Protein AF-A0AAD6F5V2-F1 (afdb_monomer_lite)

Radius of gyration: 16.8 Å; chains: 1; bounding box: 37×38×42 Å

Structure (mmCIF, N/CA/C/O backbone):
data_AF-A0AAD6F5V2-F1
#
_entry.id   AF-A0AAD6F5V2-F1
#
loop_
_atom_site.group_PDB
_atom_site.id
_atom_site.type_symbol
_atom_site.label_atom_id
_atom_site.label_alt_id
_atom_site.label_comp_id
_atom_site.label_asym_id
_atom_site.label_entity_id
_atom_site.label_seq_id
_atom_site.pdbx_PDB_ins_code
_atom_site.Cartn_x
_atom_site.Cartn_y
_atom_site.Cartn_z
_atom_site.occupancy
_atom_site.B_iso_or_equiv
_atom_site.auth_seq_id
_atom_site.auth_comp_id
_atom_site.auth_asym_id
_atom_site.auth_atom_id
_atom_site.pdbx_PDB_model_num
ATOM 1 N N . MET A 1 1 ? 2.460 -2.812 2.553 1.00 80.00 1 MET A N 1
ATOM 2 C CA . MET A 1 1 ? 2.176 -3.896 1.589 1.00 80.00 1 MET A CA 1
ATOM 3 C C . MET A 1 1 ? 2.894 -3.685 0.259 1.00 80.00 1 MET A C 1
ATOM 5 O O . MET A 1 1 ? 3.838 -4.428 0.012 1.00 80.00 1 MET A O 1
ATOM 9 N N . TRP A 1 2 ? 2.577 -2.639 -0.516 1.00 86.94 2 TRP A N 1
ATOM 10 C CA . TRP A 1 2 ? 3.184 -2.403 -1.841 1.00 86.94 2 TRP A CA 1
ATOM 11 C C . TRP A 1 2 ? 4.715 -2.400 -1.862 1.00 86.94 2 TRP A C 1
ATOM 13 O O . TRP A 1 2 ? 5.304 -3.048 -2.714 1.00 86.94 2 TRP A O 1
ATOM 23 N N . GLY A 1 3 ? 5.377 -1.760 -0.889 1.00 86.56 3 GLY A N 1
ATOM 24 C CA . GLY A 1 3 ? 6.846 -1.776 -0.816 1.00 86.56 3 GLY A CA 1
ATOM 25 C C . GLY A 1 3 ? 7.436 -3.191 -0.708 1.00 86.56 3 GLY A C 1
ATOM 26 O O . GLY A 1 3 ? 8.355 -3.531 -1.442 1.00 86.56 3 GLY A O 1
ATOM 27 N N . ARG A 1 4 ? 6.844 -4.048 0.136 1.00 87.00 4 ARG A N 1
ATOM 28 C CA . ARG A 1 4 ? 7.262 -5.450 0.327 1.00 87.00 4 ARG A CA 1
ATOM 29 C C . ARG A 1 4 ? 7.005 -6.309 -0.915 1.00 87.00 4 ARG A C 1
ATOM 31 O O . ARG A 1 4 ? 7.786 -7.207 -1.205 1.00 87.00 4 ARG A O 1
ATOM 38 N N . ARG A 1 5 ? 5.897 -6.077 -1.626 1.00 86.06 5 ARG A N 1
ATOM 39 C CA . ARG A 1 5 ? 5.592 -6.793 -2.879 1.00 86.06 5 ARG A CA 1
ATOM 40 C C . ARG A 1 5 ? 6.538 -6.374 -3.997 1.00 86.06 5 ARG A C 1
ATOM 42 O O . ARG A 1 5 ? 7.142 -7.230 -4.636 1.00 86.06 5 ARG A O 1
ATOM 49 N N . LEU A 1 6 ? 6.800 -5.074 -4.107 1.00 89.69 6 LEU A N 1
ATOM 50 C CA . LEU A 1 6 ? 7.753 -4.523 -5.063 1.00 89.69 6 LEU A CA 1
ATOM 51 C C . LEU A 1 6 ? 9.178 -5.070 -4.862 1.00 89.69 6 LEU A C 1
ATOM 53 O O . LEU A 1 6 ? 9.890 -5.294 -5.836 1.00 89.69 6 LEU A O 1
ATOM 57 N N . GLU A 1 7 ? 9.602 -5.337 -3.622 1.00 86.88 7 GLU A N 1
ATOM 58 C CA . GLU A 1 7 ? 10.879 -6.018 -3.332 1.00 86.88 7 GLU A CA 1
ATOM 59 C C . GLU A 1 7 ? 10.962 -7.434 -3.921 1.00 86.88 7 GLU A C 1
ATOM 61 O O . GLU A 1 7 ? 12.053 -7.902 -4.238 1.00 86.88 7 GLU A O 1
ATOM 66 N N . ARG A 1 8 ? 9.820 -8.104 -4.105 1.00 87.56 8 ARG A N 1
ATOM 67 C CA . ARG A 1 8 ? 9.708 -9.424 -4.746 1.00 87.56 8 ARG A CA 1
ATOM 68 C C . ARG A 1 8 ? 9.462 -9.332 -6.256 1.00 87.56 8 ARG A C 1
ATOM 70 O O . ARG A 1 8 ? 9.302 -10.364 -6.897 1.00 87.56 8 ARG A O 1
ATOM 77 N N . GLY A 1 9 ? 9.422 -8.120 -6.814 1.00 86.19 9 GLY A N 1
ATOM 78 C CA . GLY A 1 9 ? 9.060 -7.872 -8.211 1.00 86.19 9 GLY A CA 1
ATOM 79 C C . GLY A 1 9 ? 7.564 -8.010 -8.503 1.00 86.19 9 GLY A C 1
ATOM 80 O O . GLY A 1 9 ? 7.178 -8.036 -9.667 1.00 86.19 9 GLY A O 1
ATOM 81 N N . ASP A 1 10 ? 6.731 -8.093 -7.466 1.00 88.50 10 ASP A N 1
ATOM 82 C CA . ASP A 1 10 ? 5.280 -8.178 -7.582 1.00 88.50 10 ASP A CA 1
ATOM 83 C C . ASP A 1 10 ? 4.668 -6.770 -7.543 1.00 88.50 10 ASP A C 1
ATOM 85 O O . ASP A 1 10 ? 4.848 -6.012 -6.583 1.00 88.50 10 ASP A O 1
ATOM 89 N N . ILE A 1 11 ? 3.955 -6.431 -8.615 1.00 90.75 11 ILE A N 1
ATOM 90 C CA . ILE A 1 11 ? 3.243 -5.163 -8.796 1.00 90.75 11 ILE A CA 1
ATOM 91 C C . ILE A 1 11 ? 1.786 -5.389 -9.212 1.00 90.75 11 ILE A C 1
ATOM 93 O O . ILE A 1 11 ? 1.189 -4.527 -9.857 1.00 90.75 11 ILE A O 1
ATOM 97 N N . ASP A 1 12 ? 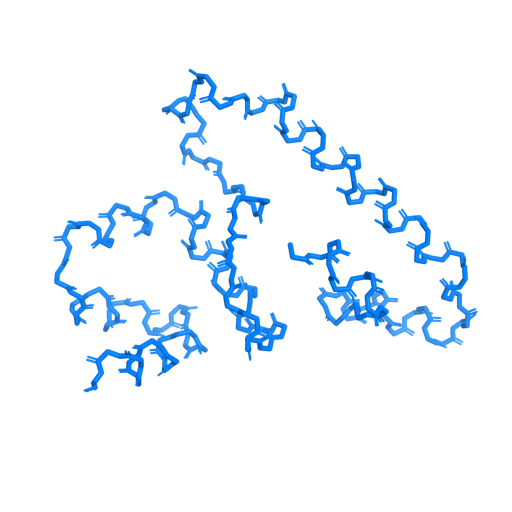1.207 -6.531 -8.839 1.00 90.00 12 ASP A N 1
ATOM 98 C CA . ASP A 1 12 ? -0.156 -6.922 -9.220 1.00 90.00 12 ASP A CA 1
ATOM 99 C C . ASP A 1 12 ? -1.218 -5.918 -8.750 1.00 90.00 12 ASP A C 1
ATOM 101 O O . ASP A 1 12 ? -2.216 -5.723 -9.433 1.00 90.00 12 ASP A O 1
ATOM 105 N N . SER A 1 13 ? -0.953 -5.184 -7.663 1.00 87.12 13 SER A N 1
ATOM 106 C CA . SER A 1 13 ? -1.788 -4.067 -7.190 1.00 87.12 13 SER A CA 1
ATOM 107 C C . SER A 1 13 ? -1.933 -2.908 -8.187 1.00 87.12 13 SER A C 1
ATOM 109 O O . SER A 1 13 ? -2.751 -2.013 -7.988 1.00 87.12 13 SER A O 1
ATOM 111 N N . PHE A 1 14 ? -1.109 -2.863 -9.235 1.00 90.62 14 PHE A N 1
ATOM 112 C CA . PHE A 1 14 ? -1.096 -1.794 -10.228 1.00 90.62 14 PHE A CA 1
ATOM 113 C C . PHE A 1 14 ? -1.289 -2.361 -11.637 1.00 90.62 14 PHE A C 1
ATOM 115 O O . PHE A 1 14 ? -0.446 -2.143 -12.501 1.00 90.62 14 PHE A O 1
ATOM 122 N N . GLU A 1 15 ? -2.392 -3.069 -11.888 1.00 90.38 15 GLU A N 1
ATOM 123 C CA . GLU A 1 15 ? -2.660 -3.811 -13.137 1.00 90.38 15 GLU A CA 1
ATOM 124 C C . GLU A 1 15 ? -2.312 -3.037 -14.422 1.00 90.38 15 GLU A C 1
ATOM 126 O O . GLU A 1 15 ? -1.557 -3.520 -15.266 1.00 90.38 15 GLU A O 1
ATOM 131 N N . ASN A 1 16 ? -2.793 -1.794 -14.547 1.00 93.81 16 ASN A N 1
ATOM 132 C CA . ASN A 1 16 ? -2.524 -0.949 -15.716 1.00 93.81 16 ASN A CA 1
ATOM 133 C C . ASN A 1 16 ? -1.033 -0.605 -15.862 1.00 93.81 16 ASN A C 1
ATOM 135 O O . ASN A 1 16 ? -0.487 -0.610 -16.965 1.00 93.81 16 ASN A O 1
ATOM 139 N N . LEU A 1 17 ? -0.370 -0.296 -14.745 1.00 92.81 17 LEU A N 1
ATOM 140 C CA . LEU A 1 17 ? 1.054 0.030 -14.730 1.00 92.81 17 LEU A CA 1
ATOM 141 C C . LEU A 1 17 ? 1.899 -1.216 -15.002 1.00 92.81 17 LEU A C 1
ATOM 143 O O . LEU A 1 17 ? 2.876 -1.130 -15.738 1.00 92.81 17 LEU A O 1
ATOM 147 N N . LYS A 1 18 ? 1.506 -2.370 -14.457 1.00 94.12 18 LYS A N 1
ATOM 148 C CA . LYS A 1 18 ? 2.132 -3.665 -14.712 1.00 94.12 18 LYS A CA 1
ATOM 149 C C . LYS A 1 18 ? 2.094 -3.998 -16.195 1.00 94.12 18 LYS A C 1
ATOM 151 O O . LYS A 1 18 ? 3.155 -4.181 -16.785 1.00 94.12 18 LYS A O 1
ATOM 156 N N . ALA A 1 19 ? 0.909 -3.967 -16.804 1.00 95.62 19 ALA A N 1
ATOM 157 C CA . ALA A 1 19 ? 0.752 -4.212 -18.234 1.00 95.62 19 ALA A CA 1
ATOM 158 C C . ALA A 1 19 ? 1.627 -3.260 -19.066 1.00 95.62 19 ALA A C 1
ATOM 160 O O . ALA A 1 19 ? 2.325 -3.688 -19.983 1.00 95.62 19 ALA A O 1
ATOM 161 N N . PHE A 1 20 ? 1.657 -1.972 -18.712 1.00 95.81 20 PHE A N 1
ATOM 162 C CA . PHE A 1 20 ? 2.510 -0.993 -19.382 1.00 95.81 20 PHE A CA 1
ATOM 163 C C . PHE A 1 20 ? 4.010 -1.302 -19.237 1.00 95.81 20 PHE A C 1
ATOM 165 O O . PHE A 1 20 ? 4.741 -1.248 -20.226 1.00 95.81 20 PHE A O 1
ATOM 172 N N . ILE A 1 21 ? 4.482 -1.627 -18.032 1.00 95.31 21 ILE A N 1
ATOM 173 C CA . ILE A 1 21 ? 5.892 -1.948 -17.768 1.00 95.31 21 ILE A CA 1
ATOM 174 C C . ILE A 1 21 ? 6.316 -3.209 -18.521 1.00 95.31 21 ILE A C 1
ATOM 176 O O . ILE A 1 21 ? 7.413 -3.231 -19.074 1.00 95.31 21 ILE A O 1
ATOM 180 N N . GLU A 1 22 ? 5.466 -4.236 -18.546 1.00 94.50 22 GLU A N 1
ATOM 181 C CA . GLU A 1 22 ? 5.736 -5.507 -19.223 1.00 94.50 22 GLU A CA 1
ATOM 182 C C . GLU A 1 22 ? 5.808 -5.334 -20.741 1.00 94.50 22 GLU A C 1
ATOM 184 O O . GLU A 1 22 ? 6.769 -5.792 -21.351 1.00 94.50 22 GLU A O 1
ATOM 189 N N . ILE A 1 23 ? 4.854 -4.611 -21.342 1.00 97.06 23 ILE A N 1
ATOM 190 C CA . ILE A 1 23 ? 4.829 -4.339 -22.791 1.00 97.06 23 ILE A CA 1
ATOM 191 C C . ILE A 1 23 ? 6.076 -3.572 -23.248 1.00 97.06 23 ILE A C 1
ATOM 193 O O . ILE A 1 23 ? 6.560 -3.788 -24.356 1.00 97.06 23 ILE A O 1
ATOM 197 N N . ASN A 1 24 ? 6.575 -2.655 -22.417 1.00 96.62 24 ASN A N 1
ATOM 198 C CA . ASN A 1 24 ? 7.678 -1.763 -22.775 1.00 96.62 24 ASN A CA 1
ATOM 199 C C . ASN A 1 24 ? 9.034 -2.192 -22.180 1.00 96.62 24 ASN A C 1
ATOM 201 O O . ASN A 1 24 ? 10.009 -1.460 -22.335 1.00 96.62 24 ASN A O 1
ATOM 205 N N . GLU A 1 25 ? 9.098 -3.330 -21.481 1.00 95.62 25 GLU A N 1
ATOM 206 C CA . GLU A 1 25 ? 10.312 -3.851 -20.827 1.00 95.62 25 GLU A CA 1
ATOM 207 C C . GLU A 1 25 ? 11.009 -2.823 -19.901 1.00 95.62 25 GLU A C 1
ATOM 209 O O . GLU A 1 25 ? 12.230 -2.658 -19.888 1.00 95.62 25 GLU A O 1
ATOM 214 N N . LEU A 1 26 ? 10.219 -2.090 -19.105 1.00 95.62 26 LEU A N 1
ATOM 215 C CA . LEU A 1 26 ? 10.694 -0.954 -18.296 1.00 95.62 26 LEU A CA 1
ATOM 216 C C . LEU A 1 26 ? 10.994 -1.291 -16.829 1.00 95.62 26 LEU A C 1
ATOM 218 O O . LEU A 1 26 ? 11.143 -0.378 -16.015 1.00 95.62 26 LEU A O 1
ATOM 222 N N . GLN A 1 27 ? 11.089 -2.569 -16.454 1.00 93.75 27 GLN A N 1
ATOM 223 C CA . GLN A 1 27 ? 11.196 -3.004 -15.052 1.00 93.75 27 GLN A CA 1
ATOM 224 C C . GLN A 1 27 ? 12.383 -2.337 -14.335 1.00 93.75 27 GLN A C 1
ATOM 226 O O . GLN A 1 27 ? 12.244 -1.845 -13.214 1.00 93.75 27 GLN A O 1
ATOM 231 N N . ASN A 1 28 ? 13.530 -2.245 -15.019 1.00 93.19 28 ASN A N 1
ATOM 232 C CA . ASN A 1 28 ? 14.767 -1.673 -14.475 1.00 93.19 28 ASN A CA 1
ATOM 233 C C . ASN A 1 28 ? 14.663 -0.174 -14.159 1.00 93.19 28 ASN A C 1
ATOM 235 O O . ASN A 1 28 ? 15.365 0.309 -13.274 1.00 93.19 28 ASN A O 1
ATOM 239 N N . THR A 1 29 ? 13.787 0.554 -14.854 1.00 94.19 29 THR A N 1
ATOM 240 C CA . THR A 1 29 ? 13.559 1.989 -14.627 1.00 94.19 29 THR A CA 1
ATOM 241 C C . THR A 1 29 ? 12.388 2.214 -13.678 1.00 94.19 29 THR A C 1
ATOM 243 O O . THR A 1 29 ? 12.476 3.017 -12.752 1.00 94.19 29 THR A O 1
ATOM 246 N N . ALA A 1 30 ? 11.287 1.489 -13.876 1.00 93.56 30 ALA A N 1
ATOM 247 C CA . ALA A 1 30 ? 10.051 1.703 -13.142 1.00 93.56 30 ALA A CA 1
ATOM 248 C C . ALA A 1 30 ? 10.148 1.249 -11.680 1.00 93.56 30 ALA A C 1
ATOM 250 O O . ALA A 1 30 ? 9.698 1.971 -10.792 1.00 93.56 30 ALA A O 1
ATOM 251 N N . PHE A 1 31 ? 10.759 0.092 -11.399 1.00 94.25 31 PHE A N 1
ATOM 252 C CA . PHE A 1 31 ? 10.784 -0.453 -10.037 1.00 94.25 31 PHE A CA 1
ATOM 253 C C . PHE A 1 31 ? 11.541 0.448 -9.046 1.00 94.25 31 PHE A C 1
ATOM 255 O O . PHE A 1 31 ? 11.026 0.663 -7.946 1.00 94.25 31 PHE A O 1
ATOM 262 N N . PRO A 1 32 ? 12.716 1.023 -9.383 1.00 94.56 32 PRO A N 1
ATOM 263 C CA . PRO A 1 32 ? 13.344 2.047 -8.548 1.00 94.56 32 PRO A CA 1
ATOM 264 C C . PRO A 1 32 ? 12.436 3.251 -8.285 1.00 94.56 32 PRO A C 1
ATOM 266 O O . PRO A 1 32 ? 12.220 3.595 -7.125 1.00 94.56 32 PRO A O 1
ATOM 269 N N . CYS A 1 33 ? 11.825 3.825 -9.327 1.00 94.69 33 CYS A N 1
ATOM 270 C CA . CYS A 1 33 ? 10.934 4.977 -9.178 1.00 94.69 33 CYS A CA 1
ATOM 271 C C . CYS A 1 33 ? 9.724 4.673 -8.284 1.00 94.69 33 CYS A C 1
ATOM 273 O O . CYS A 1 33 ? 9.357 5.486 -7.437 1.00 94.69 33 CYS A O 1
ATOM 275 N N . MET A 1 34 ? 9.118 3.493 -8.434 1.00 94.56 34 MET A N 1
ATOM 276 C CA . MET A 1 34 ? 8.011 3.052 -7.584 1.00 94.56 34 MET A CA 1
ATOM 277 C C . MET A 1 34 ? 8.446 2.924 -6.123 1.00 94.56 34 MET A C 1
ATOM 279 O O . MET A 1 34 ? 7.717 3.345 -5.225 1.00 94.56 34 MET A O 1
ATOM 283 N N . ARG A 1 35 ? 9.640 2.376 -5.871 1.00 93.50 35 ARG A N 1
ATOM 284 C CA . ARG A 1 35 ? 10.170 2.203 -4.514 1.00 93.50 35 ARG A CA 1
ATOM 285 C C . ARG A 1 35 ? 10.389 3.548 -3.838 1.00 93.50 35 ARG A C 1
ATOM 287 O O . ARG A 1 35 ? 9.940 3.738 -2.706 1.00 93.50 35 ARG A O 1
ATOM 294 N N . ASP A 1 36 ? 11.019 4.476 -4.548 1.00 94.94 36 ASP A N 1
ATOM 295 C CA . ASP A 1 36 ? 11.272 5.828 -4.055 1.00 94.94 36 ASP A CA 1
ATOM 296 C C . ASP A 1 36 ? 9.957 6.552 -3.767 1.00 94.94 36 ASP A C 1
ATOM 298 O O . ASP A 1 36 ? 9.796 7.155 -2.706 1.00 94.94 36 ASP A O 1
ATOM 302 N N . HIS A 1 37 ? 8.975 6.419 -4.662 1.00 94.75 37 HIS A N 1
ATOM 303 C CA . HIS A 1 37 ? 7.663 7.026 -4.489 1.00 94.75 37 HIS A CA 1
ATOM 304 C C . HIS A 1 37 ? 6.906 6.463 -3.278 1.00 94.75 37 HIS A C 1
ATOM 306 O O . HIS A 1 37 ? 6.429 7.232 -2.445 1.00 94.75 37 HIS A O 1
ATOM 312 N N . ILE A 1 38 ? 6.828 5.136 -3.131 1.00 92.88 38 ILE A N 1
ATOM 313 C CA . ILE A 1 38 ? 6.154 4.489 -1.991 1.00 92.88 38 ILE A CA 1
ATOM 314 C C . ILE A 1 38 ? 6.834 4.876 -0.670 1.00 92.88 38 ILE A C 1
ATOM 316 O O . ILE A 1 38 ? 6.156 5.141 0.325 1.00 92.88 38 ILE A O 1
ATOM 320 N N . SER A 1 39 ? 8.168 4.941 -0.657 1.00 92.88 39 SER A N 1
ATOM 321 C CA . SER A 1 39 ? 8.938 5.379 0.509 1.00 92.88 39 SER A CA 1
ATOM 322 C C . SER A 1 39 ? 8.635 6.838 0.868 1.00 92.88 39 SER A C 1
ATOM 324 O O . SER A 1 39 ? 8.293 7.142 2.013 1.00 92.88 39 SER A O 1
ATOM 326 N N . ALA A 1 40 ? 8.663 7.739 -0.119 1.00 94.75 40 ALA A N 1
ATOM 327 C CA . ALA A 1 40 ? 8.335 9.150 0.070 1.00 94.75 40 ALA A CA 1
ATOM 328 C C . ALA A 1 40 ? 6.885 9.353 0.542 1.00 94.75 40 ALA A C 1
ATOM 330 O O . ALA A 1 40 ? 6.624 10.202 1.401 1.00 94.75 40 ALA A O 1
ATOM 331 N N . LEU A 1 41 ? 5.945 8.554 0.031 1.00 92.81 41 LEU A N 1
ATOM 332 C CA . LEU A 1 41 ? 4.547 8.587 0.450 1.00 92.81 41 LEU A CA 1
ATOM 333 C C . LEU A 1 41 ? 4.400 8.181 1.919 1.00 92.81 41 LEU A C 1
ATOM 335 O O . LEU A 1 41 ? 3.743 8.892 2.676 1.00 92.81 41 LEU A O 1
ATOM 339 N N . LYS A 1 42 ? 5.075 7.108 2.350 1.00 90.69 42 LYS A N 1
ATOM 340 C CA . LYS A 1 42 ? 5.090 6.682 3.758 1.00 90.69 42 LYS A CA 1
ATOM 341 C C . LYS A 1 42 ? 5.623 7.782 4.679 1.00 90.69 42 LYS A C 1
ATOM 343 O O . LYS A 1 42 ? 5.007 8.082 5.699 1.00 90.69 42 LYS A O 1
ATOM 348 N N . VAL A 1 43 ? 6.742 8.410 4.310 1.00 91.69 43 VAL A N 1
ATOM 349 C CA . VAL A 1 43 ? 7.318 9.535 5.071 1.00 91.69 43 VAL A CA 1
ATOM 350 C C . VAL A 1 43 ? 6.344 10.714 5.129 1.00 91.69 43 VAL A C 1
ATOM 352 O O . VAL A 1 43 ? 6.186 11.339 6.176 1.00 91.69 43 VAL A O 1
ATOM 355 N N . SER A 1 44 ? 5.660 11.009 4.024 1.00 91.31 44 SER A N 1
ATOM 356 C CA . SER A 1 44 ? 4.663 12.081 3.973 1.00 91.31 44 SER A CA 1
ATOM 357 C C . SER A 1 44 ? 3.479 11.788 4.894 1.00 91.31 44 SER A C 1
ATOM 359 O O . SER A 1 44 ? 3.089 12.664 5.660 1.00 91.31 44 SER A O 1
ATOM 361 N N . PHE A 1 45 ? 2.964 10.555 4.897 1.00 89.12 45 PHE A N 1
ATOM 362 C CA . PHE A 1 45 ? 1.918 10.129 5.831 1.00 89.12 45 PHE A CA 1
ATOM 363 C C . PHE A 1 45 ? 2.338 10.365 7.283 1.00 89.12 45 PHE A C 1
ATOM 365 O O . PHE A 1 45 ? 1.626 11.035 8.023 1.00 89.12 45 PHE A O 1
ATOM 372 N N . GLN A 1 46 ? 3.539 9.925 7.660 1.00 86.75 46 GLN A N 1
ATOM 373 C CA . GLN A 1 46 ? 4.068 10.124 9.014 1.00 86.75 46 GLN A CA 1
ATOM 374 C C . GLN A 1 46 ? 4.245 11.604 9.380 1.00 86.75 46 GLN A C 1
ATOM 376 O O . GLN A 1 46 ? 4.054 11.980 10.532 1.00 86.75 46 GLN A O 1
ATOM 381 N N . LYS A 1 47 ? 4.607 12.449 8.409 1.00 88.25 47 LYS A N 1
ATOM 382 C CA . LYS A 1 47 ? 4.803 13.889 8.610 1.00 88.25 47 LYS A CA 1
ATOM 383 C C . LYS A 1 47 ? 3.488 14.645 8.807 1.00 88.25 47 LYS A C 1
ATOM 385 O O . LYS A 1 47 ? 3.449 15.586 9.595 1.00 88.25 47 LYS A O 1
ATOM 390 N N . TYR A 1 48 ? 2.453 14.304 8.041 1.00 87.12 48 TYR A N 1
ATOM 391 C CA . TYR A 1 48 ? 1.181 15.033 8.058 1.00 87.12 48 TYR A CA 1
ATOM 392 C C . TYR A 1 48 ? 0.182 14.464 9.068 1.00 87.12 48 TYR A C 1
ATOM 394 O O . TYR A 1 48 ? -0.639 15.214 9.595 1.00 87.12 48 TYR A O 1
ATOM 402 N N . PHE A 1 49 ? 0.276 13.170 9.367 1.00 84.44 49 PHE A N 1
ATOM 403 C CA . PHE A 1 49 ? -0.663 12.436 10.211 1.00 84.44 49 PHE A CA 1
ATOM 404 C C . PHE A 1 49 ? 0.077 11.810 11.394 1.00 84.44 49 PHE A C 1
ATOM 406 O O . PHE A 1 49 ? 0.147 10.592 11.549 1.00 84.44 49 PHE A O 1
ATOM 413 N N . SER A 1 50 ? 0.688 12.670 12.213 1.00 73.44 50 SER A N 1
ATOM 414 C CA . SER A 1 50 ? 1.454 12.250 13.386 1.00 73.44 50 SER A CA 1
ATOM 415 C C . SER A 1 50 ? 0.619 11.389 14.336 1.00 73.44 50 SER A C 1
ATOM 417 O O . SER A 1 50 ? -0.512 11.732 14.681 1.00 73.44 50 SER A O 1
ATOM 419 N N . VAL A 1 51 ? 1.233 10.309 14.824 1.00 66.00 51 VAL A N 1
ATOM 420 C CA . VAL A 1 51 ? 0.627 9.338 15.755 1.00 66.00 51 VAL A CA 1
ATOM 421 C C . VAL A 1 51 ? 0.249 9.978 17.099 1.00 66.00 51 VAL A C 1
ATOM 423 O O . VAL A 1 51 ? -0.687 9.523 17.756 1.00 66.00 51 VAL A O 1
ATOM 426 N N . ASP A 1 52 ? 0.928 11.067 17.472 1.00 70.31 52 ASP A N 1
ATOM 427 C CA . ASP A 1 52 ? 0.715 11.801 18.727 1.00 70.31 52 ASP A CA 1
ATOM 428 C C . ASP A 1 52 ? -0.702 12.384 18.869 1.00 70.31 52 ASP A C 1
ATOM 430 O O . ASP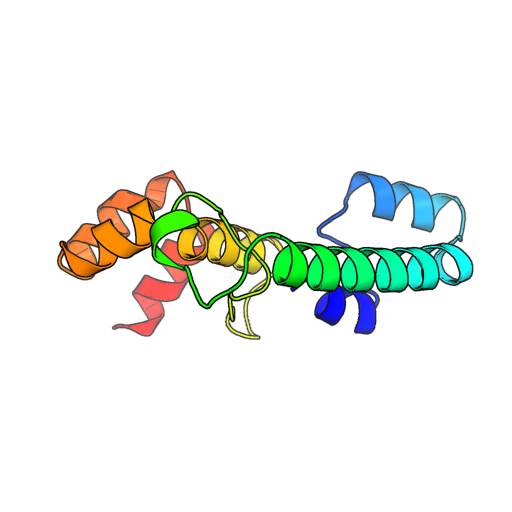 A 1 52 ? -1.133 12.670 19.983 1.00 70.31 52 ASP A O 1
ATOM 434 N N . ASP A 1 53 ? -1.442 12.526 17.764 1.00 71.31 53 ASP A N 1
ATOM 435 C CA . ASP A 1 53 ? -2.809 13.059 17.746 1.00 71.31 53 ASP A CA 1
ATOM 436 C C . ASP A 1 53 ? -3.759 12.105 16.998 1.00 71.31 53 ASP A C 1
ATOM 438 O O . ASP A 1 53 ? -4.555 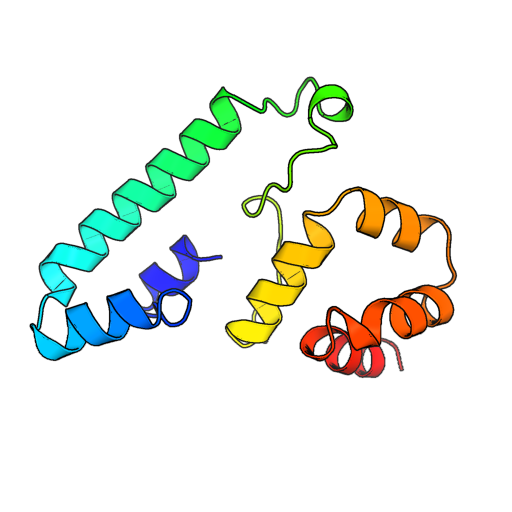12.507 16.148 1.00 71.31 53 ASP A O 1
ATOM 442 N N . SER A 1 54 ? -3.639 10.801 17.280 1.00 68.75 54 SER A N 1
ATOM 443 C CA . SER A 1 54 ? -4.413 9.735 16.615 1.00 68.75 54 SER A CA 1
ATOM 444 C C . SER A 1 54 ? -5.921 10.015 16.553 1.00 68.75 54 SER A C 1
ATOM 446 O O . SER A 1 54 ? -6.515 9.860 15.492 1.00 68.75 54 SER A O 1
ATOM 448 N N . ALA A 1 55 ? -6.518 10.553 17.622 1.00 74.19 55 ALA A N 1
ATOM 449 C CA . ALA A 1 55 ? -7.940 10.907 17.661 1.00 74.19 55 ALA A CA 1
ATOM 450 C C . ALA A 1 55 ? -8.336 11.982 16.628 1.00 74.19 55 ALA A C 1
ATOM 452 O O . ALA A 1 55 ? -9.439 11.959 16.082 1.00 74.19 55 ALA A O 1
ATOM 453 N N . LYS A 1 56 ? -7.440 12.928 16.321 1.00 81.19 56 LYS A N 1
ATOM 454 C CA . LYS A 1 56 ? -7.672 13.974 15.313 1.00 81.19 56 LYS A CA 1
ATOM 455 C C . LYS A 1 56 ? -7.656 13.418 13.888 1.00 81.19 56 LYS A C 1
ATOM 457 O O . LYS A 1 56 ? -8.316 13.964 13.000 1.00 81.19 56 LYS A O 1
ATOM 462 N N . TYR A 1 57 ? -6.899 12.348 13.672 1.00 81.75 57 TYR A N 1
ATOM 463 C CA . TYR A 1 57 ? -6.691 11.720 12.371 1.00 81.75 57 TYR A CA 1
ATOM 464 C C . TYR A 1 57 ? -7.375 10.355 12.251 1.00 81.75 57 TYR A C 1
ATOM 466 O O . TYR A 1 57 ? -7.125 9.638 11.291 1.00 81.75 57 TYR A O 1
ATOM 474 N N . ASP A 1 58 ? -8.289 10.011 13.161 1.00 79.19 58 ASP A N 1
ATOM 475 C CA . ASP A 1 58 ? -9.013 8.733 13.136 1.00 79.19 58 ASP A CA 1
ATOM 476 C C . ASP A 1 58 ? -9.846 8.537 11.858 1.00 79.19 58 ASP A C 1
ATOM 478 O O . ASP A 1 58 ? -10.152 7.410 11.475 1.00 79.19 58 ASP A O 1
ATOM 482 N N . TRP A 1 59 ? -10.207 9.619 11.166 1.00 82.62 59 TRP A N 1
ATOM 483 C CA . TRP A 1 59 ? -10.896 9.568 9.873 1.00 82.62 59 TRP A CA 1
ATOM 484 C C . TRP A 1 59 ? -9.972 9.180 8.705 1.00 82.62 59 TRP A C 1
ATOM 486 O O . TRP A 1 59 ? -10.450 8.941 7.596 1.00 82.62 59 TRP A O 1
ATOM 496 N N . ILE A 1 60 ? -8.659 9.121 8.929 1.00 85.88 60 ILE A N 1
ATOM 497 C CA . ILE A 1 60 ? -7.671 8.788 7.907 1.00 85.88 60 ILE A CA 1
ATOM 498 C C . ILE A 1 60 ? -7.492 7.280 7.846 1.00 85.88 60 ILE A C 1
ATOM 500 O O . ILE A 1 60 ? -7.141 6.623 8.826 1.00 85.88 60 ILE A O 1
ATOM 504 N N . ARG A 1 61 ? -7.680 6.740 6.644 1.00 85.38 61 ARG A N 1
ATOM 505 C CA . ARG A 1 61 ? -7.348 5.357 6.321 1.00 85.38 61 ARG A CA 1
ATOM 506 C C . ARG A 1 61 ? -5.858 5.274 6.014 1.00 85.38 61 ARG A C 1
ATOM 508 O O . ARG A 1 61 ? -5.444 5.571 4.898 1.00 85.38 61 ARG A O 1
ATOM 515 N N . ASP A 1 62 ? -5.051 4.933 7.016 1.00 85.50 62 ASP A N 1
ATOM 516 C CA . ASP A 1 62 ? -3.611 4.718 6.839 1.00 85.50 62 ASP A CA 1
ATOM 517 C C . ASP A 1 62 ? -3.330 3.262 6.406 1.00 85.50 62 ASP A C 1
ATOM 519 O O . ASP A 1 62 ? -3.470 2.340 7.214 1.00 85.50 62 ASP A O 1
ATOM 523 N N . PRO A 1 63 ? -2.913 3.015 5.149 1.00 82.38 63 PRO A N 1
ATOM 524 C CA . PRO A 1 63 ? -2.609 1.668 4.672 1.00 82.38 63 PRO A CA 1
ATOM 525 C C . PRO A 1 63 ? -1.223 1.163 5.118 1.00 82.38 63 PRO A C 1
ATOM 527 O O . PRO A 1 63 ? -0.886 -0.003 4.891 1.00 82.38 63 PRO A O 1
ATOM 530 N N . PHE A 1 64 ? -0.381 2.011 5.720 1.00 83.00 64 PHE A N 1
ATOM 531 C CA . PHE A 1 64 ? 0.994 1.674 6.102 1.00 83.00 64 PHE A CA 1
ATOM 532 C C . PHE A 1 64 ? 1.112 1.025 7.485 1.00 83.00 64 PHE A C 1
ATOM 534 O O . PHE A 1 64 ? 2.162 0.449 7.780 1.00 83.00 64 PHE A O 1
ATOM 541 N N . VAL A 1 65 ? 0.061 1.085 8.308 1.00 79.31 65 VAL A N 1
ATOM 542 C CA . VAL A 1 65 ? 0.021 0.453 9.641 1.00 79.31 65 VAL A CA 1
ATOM 543 C C . VAL A 1 65 ? -0.489 -0.989 9.614 1.00 79.31 65 VAL A C 1
ATOM 545 O O . VAL A 1 65 ? -0.230 -1.749 10.545 1.00 79.31 65 VAL A O 1
ATOM 548 N N . ALA A 1 66 ? -1.196 -1.384 8.556 1.00 81.56 66 ALA A N 1
ATOM 549 C CA . ALA A 1 66 ? -1.792 -2.707 8.449 1.00 81.56 66 ALA A CA 1
ATOM 550 C C . ALA A 1 66 ? -0.730 -3.803 8.245 1.00 81.56 66 ALA A C 1
ATOM 552 O O . ALA A 1 66 ? 0.163 -3.702 7.397 1.00 81.56 66 ALA A O 1
ATOM 553 N N . THR A 1 67 ? -0.866 -4.894 8.999 1.00 82.62 67 THR A N 1
ATOM 554 C CA . THR A 1 67 ? 0.003 -6.076 8.928 1.00 82.62 67 THR A CA 1
ATOM 555 C C . THR A 1 67 ? -0.797 -7.295 8.468 1.00 82.62 67 THR A C 1
ATOM 557 O O . THR A 1 67 ? -1.245 -8.073 9.313 1.00 82.62 67 THR A O 1
ATOM 560 N N . PRO A 1 68 ? -1.027 -7.461 7.152 1.00 82.62 68 PRO A N 1
ATOM 561 C CA . PRO A 1 68 ? -1.737 -8.626 6.641 1.00 82.62 68 PRO A CA 1
ATOM 562 C C . PRO A 1 68 ? -0.902 -9.910 6.800 1.00 82.62 68 PRO A C 1
ATOM 564 O O . PRO A 1 68 ? 0.338 -9.839 6.735 1.00 82.62 68 PRO A O 1
ATOM 567 N N . PRO A 1 69 ? -1.551 -11.078 6.971 1.00 83.56 69 PRO A N 1
ATOM 568 C CA . PRO A 1 69 ? -0.885 -12.377 6.979 1.00 83.56 69 PRO A CA 1
ATOM 569 C C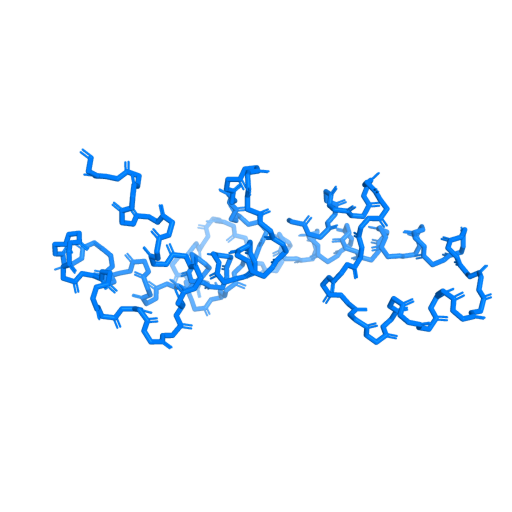 . PRO A 1 69 ? -0.086 -12.627 5.698 1.00 83.56 69 PRO A C 1
ATOM 571 O O . PRO A 1 69 ? -0.508 -12.278 4.602 1.00 83.56 69 PRO A O 1
ATOM 574 N N . THR A 1 70 ? 1.069 -13.282 5.816 1.00 79.94 70 THR A N 1
ATOM 575 C CA . THR A 1 70 ? 1.959 -13.540 4.669 1.00 79.94 70 THR A CA 1
ATOM 576 C C . THR A 1 70 ? 1.406 -14.546 3.661 1.00 79.94 70 THR A C 1
ATOM 578 O O . THR A 1 70 ? 1.986 -14.695 2.589 1.00 79.94 70 THR A O 1
ATOM 581 N N . THR A 1 71 ? 0.347 -15.270 4.023 1.00 82.88 71 THR A N 1
ATOM 582 C CA . THR A 1 71 ? -0.338 -16.253 3.177 1.00 82.88 71 THR A CA 1
ATOM 583 C C . THR A 1 71 ? -1.350 -15.621 2.226 1.00 82.88 71 THR A C 1
ATOM 585 O O . THR A 1 71 ? -1.817 -16.311 1.328 1.00 82.88 71 THR A O 1
ATOM 588 N N . PHE A 1 72 ? -1.692 -14.342 2.412 1.00 85.62 72 PHE A N 1
ATOM 589 C CA . PHE A 1 72 ? -2.717 -13.670 1.618 1.00 85.62 72 PHE A CA 1
ATOM 590 C C . PHE A 1 72 ? -2.216 -13.372 0.195 1.00 85.62 72 PHE A C 1
ATOM 592 O O . PHE A 1 72 ? -1.098 -12.890 -0.028 1.00 85.62 72 PHE A O 1
ATOM 599 N N . SER A 1 73 ? -3.084 -13.619 -0.779 1.00 87.12 73 SER A N 1
ATOM 600 C CA . SER A 1 73 ? -2.982 -13.116 -2.148 1.00 87.12 73 SER A CA 1
ATOM 601 C C . SER A 1 73 ? -3.040 -11.584 -2.183 1.00 87.12 73 SER A C 1
ATOM 603 O O . SER A 1 73 ? -3.333 -10.923 -1.187 1.00 87.12 73 SER A O 1
ATOM 605 N N . THR A 1 74 ? -2.741 -10.990 -3.340 1.00 85.06 74 THR A N 1
ATOM 606 C CA . THR A 1 74 ? -2.773 -9.526 -3.514 1.00 85.06 74 THR A CA 1
ATOM 607 C C . THR A 1 74 ? -4.144 -8.951 -3.178 1.00 85.06 74 THR A C 1
ATOM 609 O O . THR A 1 74 ? -4.232 -8.025 -2.378 1.00 85.06 74 THR A O 1
ATOM 612 N N . ALA A 1 75 ? -5.204 -9.562 -3.706 1.00 87.38 75 ALA A N 1
ATOM 613 C CA . ALA A 1 75 ? -6.574 -9.111 -3.491 1.00 87.38 75 ALA A CA 1
ATOM 614 C C . ALA A 1 75 ? -7.031 -9.271 -2.027 1.00 87.38 75 ALA A C 1
ATOM 616 O O . ALA A 1 75 ? -7.709 -8.396 -1.490 1.00 87.38 75 ALA A O 1
ATOM 617 N N . GLU A 1 76 ? -6.625 -10.350 -1.349 1.00 88.62 76 GLU A N 1
ATOM 618 C CA . GLU A 1 76 ? -6.908 -10.541 0.082 1.00 88.62 76 GLU A CA 1
ATOM 619 C C . GLU A 1 76 ? -6.160 -9.518 0.948 1.00 88.62 76 GLU A C 1
ATOM 621 O O . GLU A 1 76 ? -6.735 -8.957 1.882 1.00 88.62 76 GLU A O 1
ATOM 626 N N . GLU A 1 77 ? -4.886 -9.235 0.647 1.00 88.75 77 GLU A N 1
ATOM 627 C CA . GLU A 1 77 ? -4.134 -8.198 1.361 1.00 88.75 77 GLU A CA 1
ATOM 628 C C . GLU A 1 77 ? -4.749 -6.808 1.161 1.00 88.75 77 GLU A C 1
ATOM 630 O O . GLU A 1 77 ? -4.787 -6.031 2.113 1.00 88.75 77 GLU A O 1
ATOM 635 N N . GLU A 1 78 ? -5.240 -6.489 -0.037 1.00 89.00 78 GLU A N 1
ATOM 636 C CA . GLU A 1 78 ? -5.900 -5.209 -0.320 1.00 89.00 78 GLU A CA 1
ATOM 637 C C . GLU A 1 78 ? -7.188 -5.039 0.484 1.00 89.00 78 GLU A C 1
ATOM 639 O O . GLU A 1 78 ? -7.315 -4.045 1.202 1.00 89.00 78 GLU A O 1
ATOM 644 N N . GLN A 1 79 ? -8.082 -6.035 0.466 1.00 90.12 79 GLN A N 1
ATOM 645 C CA . GLN A 1 79 ? -9.304 -6.004 1.278 1.00 90.12 79 GLN A CA 1
ATOM 646 C C . GLN A 1 79 ? -8.994 -5.922 2.776 1.00 90.12 79 GLN A C 1
ATOM 648 O O . GLN A 1 79 ? -9.630 -5.165 3.510 1.00 90.12 79 GLN A O 1
ATOM 653 N N . TYR A 1 80 ? -7.979 -6.655 3.245 1.00 88.88 80 TYR A N 1
ATOM 654 C CA . TYR A 1 80 ? -7.556 -6.596 4.641 1.00 88.88 80 TYR A CA 1
ATOM 655 C C . TYR A 1 80 ? -7.085 -5.194 5.038 1.00 88.88 80 TYR A C 1
ATOM 657 O O . TYR A 1 80 ? -7.448 -4.685 6.101 1.00 88.88 80 TYR A O 1
ATOM 665 N N . ILE A 1 81 ? -6.256 -4.560 4.209 1.00 89.38 81 ILE A N 1
ATOM 666 C CA . ILE A 1 81 ? -5.722 -3.221 4.480 1.00 89.38 81 ILE A CA 1
ATOM 667 C C . ILE A 1 81 ? -6.844 -2.188 4.448 1.00 89.38 81 ILE A C 1
ATOM 669 O O . ILE A 1 81 ? -6.904 -1.339 5.337 1.00 89.38 81 ILE A O 1
ATOM 673 N N . GLU A 1 82 ? -7.749 -2.271 3.478 1.00 89.88 82 GLU A N 1
ATOM 674 C CA . GLU A 1 82 ? -8.903 -1.380 3.395 1.00 89.88 82 GLU A CA 1
ATOM 675 C C . GLU A 1 82 ? -9.761 -1.471 4.662 1.00 89.88 82 GLU A C 1
ATOM 677 O O . GLU A 1 82 ? -9.949 -0.463 5.347 1.00 89.88 82 GLU A O 1
ATOM 682 N N . MET A 1 83 ? -10.163 -2.682 5.055 1.00 88.50 83 MET A N 1
ATOM 683 C CA . MET A 1 83 ? -10.981 -2.895 6.248 1.00 88.50 83 MET A CA 1
ATOM 684 C C . MET A 1 83 ? -10.262 -2.458 7.535 1.00 88.50 83 MET A C 1
ATOM 686 O O . MET A 1 83 ? -10.851 -1.800 8.389 1.00 88.50 83 MET A O 1
ATOM 690 N N . THR A 1 84 ? -8.985 -2.812 7.712 1.00 86.38 84 THR A N 1
ATOM 691 C CA . THR A 1 84 ? -8.255 -2.511 8.962 1.00 86.38 84 THR A CA 1
ATOM 692 C C . THR A 1 84 ? -7.858 -1.042 9.093 1.00 86.38 84 THR A C 1
ATOM 694 O O . THR A 1 84 ? -7.765 -0.522 10.213 1.00 86.38 84 THR A O 1
ATOM 697 N N . SER A 1 85 ? -7.662 -0.351 7.969 1.00 85.56 85 SER A N 1
ATOM 698 C CA . SER A 1 85 ? -7.393 1.088 7.945 1.00 85.56 85 SER A CA 1
ATOM 699 C C . SER A 1 85 ? -8.643 1.928 8.236 1.00 85.56 85 SER A C 1
ATOM 701 O O . SER A 1 85 ? -8.509 3.052 8.723 1.00 85.56 85 SER A O 1
ATOM 703 N N . ASP A 1 86 ? -9.850 1.378 8.075 1.00 87.75 86 ASP A N 1
ATOM 704 C CA . ASP A 1 86 ? -11.110 2.053 8.392 1.00 87.75 86 ASP A CA 1
ATOM 705 C C . ASP A 1 86 ? -11.423 2.056 9.904 1.00 87.75 86 ASP A C 1
ATOM 707 O O . ASP A 1 86 ? -11.605 1.020 10.552 1.00 87.75 86 ASP A O 1
ATOM 711 N N . SER A 1 87 ? -11.508 3.249 10.498 1.00 84.56 87 SER A N 1
ATOM 712 C CA . SER A 1 87 ? -11.826 3.421 11.922 1.00 84.56 87 SER A CA 1
ATOM 713 C C . SER A 1 87 ? -13.238 2.978 12.297 1.00 84.56 87 SER A C 1
ATOM 715 O O . SER A 1 87 ? -13.430 2.443 13.391 1.00 84.56 87 SER A O 1
ATOM 717 N N . THR A 1 88 ? -14.210 3.127 11.400 1.00 87.31 88 THR A N 1
ATOM 718 C CA . THR A 1 88 ? -15.580 2.630 11.575 1.00 87.31 88 THR A CA 1
ATOM 719 C C . THR A 1 88 ? -15.575 1.112 11.667 1.00 87.31 88 THR A C 1
ATOM 721 O O . THR A 1 88 ? -16.194 0.555 12.573 1.00 87.31 88 THR A O 1
ATOM 724 N N . MET A 1 89 ? -14.812 0.432 10.806 1.00 88.19 89 MET A N 1
ATOM 725 C CA . MET A 1 89 ? -14.668 -1.027 10.863 1.00 88.19 89 MET A CA 1
ATOM 726 C C . MET A 1 89 ? -13.993 -1.477 12.159 1.00 88.19 89 MET A C 1
ATOM 728 O O . MET A 1 89 ? -14.482 -2.394 12.822 1.00 88.19 89 MET A O 1
ATOM 732 N N . ARG A 1 90 ? -12.942 -0.777 12.609 1.00 84.12 90 ARG A N 1
ATOM 733 C CA . ARG A 1 90 ? -12.308 -1.053 13.913 1.00 84.12 90 ARG A CA 1
ATOM 734 C C . ARG A 1 90 ? -13.274 -0.878 15.092 1.00 84.12 90 ARG A C 1
ATOM 736 O O . ARG A 1 90 ? -13.201 -1.638 16.058 1.00 84.12 90 ARG A O 1
ATOM 743 N N . LEU A 1 91 ? -14.169 0.109 15.039 1.00 87.00 91 LEU A N 1
ATOM 744 C CA . LEU A 1 91 ? -15.202 0.325 16.060 1.00 87.00 91 LEU A CA 1
ATOM 745 C C . LEU A 1 91 ? -16.291 -0.758 16.012 1.00 87.00 91 LEU A C 1
ATOM 747 O O . LEU A 1 91 ? -16.707 -1.266 17.057 1.00 87.00 91 LEU A O 1
ATOM 751 N N . LEU A 1 92 ? -16.724 -1.155 14.815 1.00 89.06 92 LEU A N 1
ATOM 752 C CA . LEU A 1 92 ? -17.684 -2.244 14.621 1.00 89.06 92 LEU A CA 1
ATOM 753 C C . LEU A 1 92 ? -17.138 -3.575 15.149 1.00 89.06 92 LEU A C 1
ATOM 755 O O . LEU A 1 92 ? -17.856 -4.287 15.848 1.00 89.06 92 LEU A O 1
ATOM 759 N N . PHE A 1 93 ? -15.861 -3.868 14.903 1.00 87.12 93 PHE A N 1
ATOM 760 C CA . PHE A 1 93 ? -15.195 -5.070 15.409 1.00 87.12 93 PHE A CA 1
ATOM 761 C C . PHE A 1 93 ? -15.206 -5.143 16.942 1.00 87.12 93 PHE A C 1
ATOM 763 O O . PHE A 1 93 ? -15.442 -6.200 17.516 1.00 87.12 93 PHE A O 1
ATOM 770 N N . LYS A 1 94 ? -15.011 -4.006 17.624 1.00 86.81 94 LYS A N 1
ATOM 771 C CA . LYS A 1 94 ? -15.034 -3.931 19.097 1.00 86.81 94 LYS A CA 1
ATOM 772 C C . LYS A 1 94 ? -16.438 -3.989 19.703 1.00 86.81 94 LYS A C 1
ATOM 774 O O . LYS A 1 94 ? -16.566 -4.271 20.890 1.00 86.81 94 LYS A O 1
ATOM 779 N N . SER A 1 95 ? -17.472 -3.661 18.931 1.00 90.88 95 SER A N 1
ATOM 780 C CA . SER A 1 95 ? -18.852 -3.534 19.427 1.00 90.88 95 SER A CA 1
ATOM 781 C C . SER A 1 95 ? -19.735 -4.747 19.131 1.00 90.88 95 SER A C 1
ATOM 783 O O . SER A 1 95 ? -20.818 -4.859 19.706 1.00 90.88 95 SER A O 1
ATOM 785 N N . LYS A 1 96 ? -19.293 -5.664 18.265 1.00 89.75 96 LYS A N 1
ATOM 786 C CA . LYS A 1 96 ? -20.028 -6.875 17.881 1.00 89.75 96 LYS A CA 1
ATOM 787 C C . LYS A 1 96 ? -19.319 -8.141 18.361 1.00 89.75 96 LYS A C 1
ATOM 789 O O . LYS A 1 96 ? -18.134 -8.138 18.675 1.00 89.75 96 LYS A O 1
ATOM 794 N N . THR A 1 97 ? -20.057 -9.250 18.402 1.00 88.44 97 THR A N 1
ATOM 795 C CA . THR A 1 97 ? -19.443 -10.579 18.511 1.00 88.44 97 THR A CA 1
ATOM 796 C C . THR A 1 97 ? -18.655 -10.889 17.240 1.00 88.44 97 THR A C 1
ATOM 798 O O . THR A 1 97 ? -18.970 -10.352 16.180 1.00 88.44 97 THR A O 1
ATOM 801 N N . MET A 1 98 ? -17.675 -11.794 17.325 1.00 82.75 98 MET A N 1
ATOM 802 C CA . MET A 1 98 ? -16.861 -12.204 16.173 1.00 82.75 98 MET A CA 1
ATOM 803 C C . MET A 1 98 ? -17.737 -12.621 14.980 1.00 82.75 98 MET A C 1
ATOM 805 O O . MET A 1 98 ? -17.651 -12.029 13.910 1.00 82.75 98 MET A O 1
ATOM 809 N N . ALA A 1 99 ? -18.668 -13.557 15.196 1.00 84.81 99 ALA A N 1
ATOM 810 C CA . ALA A 1 99 ? -19.593 -14.006 14.156 1.00 84.81 99 ALA A CA 1
ATOM 811 C C . ALA A 1 99 ? -20.498 -12.874 13.634 1.00 84.81 99 ALA A C 1
ATOM 813 O O . ALA A 1 99 ? -20.704 -12.744 12.433 1.00 84.81 99 ALA A O 1
ATOM 814 N N . GLY A 1 100 ? -21.018 -12.017 14.521 1.00 85.81 100 GLY A N 1
ATOM 815 C CA . GLY A 1 100 ? -21.891 -10.908 14.122 1.00 85.81 100 GLY A CA 1
ATOM 816 C C . GLY A 1 100 ? -21.170 -9.788 13.366 1.00 85.81 100 GLY A C 1
ATOM 817 O O . GLY A 1 100 ? -21.807 -9.046 12.615 1.00 85.81 100 GLY A O 1
ATOM 818 N N . PHE A 1 101 ? -19.860 -9.641 13.570 1.00 89.00 101 PHE A N 1
ATOM 819 C CA . PHE A 1 101 ? -19.018 -8.751 12.782 1.00 89.00 101 PHE A CA 1
ATOM 820 C C . PHE A 1 101 ? -18.830 -9.305 11.369 1.00 89.00 101 PHE A C 1
ATOM 822 O O . PHE A 1 101 ? -19.228 -8.630 10.423 1.00 89.00 101 PHE A O 1
ATOM 829 N N . TRP A 1 102 ? -18.317 -10.535 11.249 1.00 85.19 102 TRP A N 1
ATOM 830 C CA . TRP A 1 102 ? -17.978 -11.187 9.976 1.00 85.19 102 TRP A CA 1
ATOM 831 C C . TRP A 1 102 ? -19.178 -11.334 9.033 1.00 85.19 102 TRP A C 1
ATOM 833 O O . TRP A 1 102 ? -19.141 -10.827 7.916 1.00 8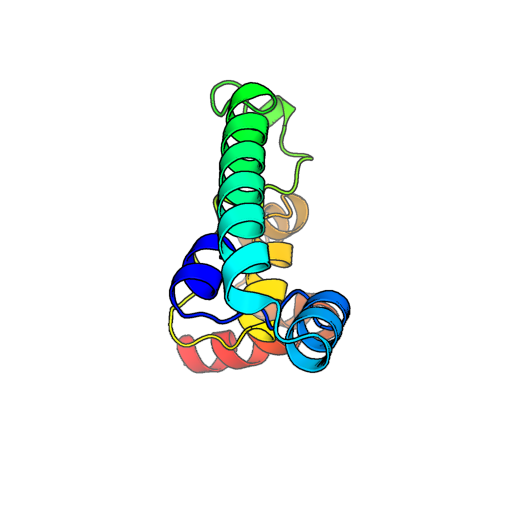5.19 102 TRP A O 1
ATOM 843 N N . VAL A 1 103 ? -20.325 -11.796 9.547 1.00 85.44 103 VAL A N 1
ATOM 844 C CA . VAL A 1 103 ? -21.600 -11.824 8.793 1.00 85.44 103 VAL A CA 1
ATOM 845 C C . VAL A 1 103 ? -22.003 -10.438 8.262 1.00 85.44 103 VAL A C 1
ATOM 847 O O . VAL A 1 103 ? -22.677 -10.312 7.242 1.00 85.44 103 VAL A O 1
ATOM 850 N N . GLY A 1 104 ? -21.626 -9.368 8.965 1.00 85.00 104 GLY A N 1
ATOM 851 C CA . GLY A 1 104 ? -21.917 -7.999 8.548 1.00 85.00 104 GLY A CA 1
ATOM 852 C C . GLY A 1 104 ? -20.983 -7.458 7.465 1.00 85.00 104 GLY A C 1
ATOM 853 O O . GLY A 1 104 ? -21.393 -6.545 6.750 1.00 85.00 104 GLY A O 1
ATOM 854 N N . VAL A 1 105 ? -19.762 -7.987 7.355 1.00 85.94 105 VAL A N 1
ATOM 855 C CA . VAL A 1 105 ? -18.719 -7.492 6.440 1.00 85.94 105 VAL A CA 1
ATOM 856 C C . VAL A 1 105 ? -18.492 -8.395 5.225 1.00 85.94 105 VAL A C 1
ATOM 858 O O . VAL A 1 105 ? -17.891 -7.936 4.259 1.00 85.94 105 VAL A O 1
ATOM 861 N N . GLU A 1 106 ? -19.040 -9.616 5.219 1.00 83.88 106 GLU A N 1
ATOM 862 C CA . GLU A 1 106 ? -18.957 -10.599 4.123 1.00 83.88 106 GLU A CA 1
ATOM 863 C C . GLU A 1 106 ? -19.214 -9.986 2.736 1.00 83.88 106 GLU A C 1
ATOM 865 O O . GLU A 1 106 ? -18.490 -10.247 1.780 1.00 83.88 106 GLU A O 1
ATOM 870 N N . LYS A 1 107 ? -20.232 -9.126 2.611 1.00 84.94 107 LYS A N 1
ATOM 871 C CA . LYS A 1 107 ? -20.588 -8.520 1.317 1.00 84.94 107 LYS A CA 1
ATOM 872 C C . LYS A 1 107 ? -19.559 -7.518 0.804 1.00 84.94 107 LYS A C 1
ATOM 874 O O . LYS A 1 107 ? -19.452 -7.339 -0.405 1.00 84.94 107 LYS A O 1
ATOM 879 N N . GLU A 1 108 ? -18.886 -6.819 1.710 1.00 86.44 108 GLU A N 1
ATOM 880 C CA . GLU A 1 108 ? -17.956 -5.737 1.379 1.00 86.44 108 GLU A CA 1
ATOM 881 C C . GLU A 1 108 ? -16.526 -6.269 1.235 1.00 86.44 108 GLU A C 1
ATOM 883 O O . GLU A 1 108 ? -15.803 -5.848 0.336 1.00 86.44 108 GLU A O 1
ATOM 888 N N . TYR A 1 109 ? -16.157 -7.267 2.044 1.00 89.19 109 TYR A N 1
ATOM 889 C CA . TYR A 1 109 ? -14.829 -7.879 2.044 1.00 89.19 109 TYR A CA 1
ATOM 890 C C . TYR A 1 109 ? -14.900 -9.419 1.948 1.00 89.19 109 TYR A C 1
ATOM 892 O O . TYR A 1 109 ? -14.469 -10.131 2.862 1.00 89.19 109 TYR A O 1
ATOM 900 N N . PRO A 1 110 ? -15.437 -9.966 0.840 1.00 86.56 110 PRO A N 1
ATOM 901 C CA . PRO A 1 110 ? -15.723 -11.397 0.708 1.00 86.56 110 PRO A CA 1
ATOM 902 C C . PRO A 1 110 ? -14.477 -12.291 0.712 1.00 86.56 110 PRO A C 1
ATOM 904 O O . PRO A 1 110 ? -14.574 -13.476 1.019 1.00 86.56 110 PRO A O 1
ATOM 907 N N . LEU A 1 111 ? -13.302 -11.757 0.361 1.00 85.62 111 LEU A N 1
ATOM 908 C CA . LEU A 1 111 ? -12.078 -12.558 0.267 1.00 85.62 111 LEU A CA 1
ATOM 909 C C . LEU A 1 111 ? -11.466 -12.828 1.642 1.00 85.62 111 LEU A C 1
ATOM 911 O O . LEU A 1 111 ? -10.871 -13.878 1.855 1.00 85.62 111 LEU A O 1
ATOM 915 N N . ILE A 1 112 ? -11.625 -11.900 2.585 1.00 80.75 112 ILE A N 1
ATOM 916 C CA . ILE A 1 112 ? -11.052 -12.030 3.931 1.00 80.75 112 ILE A CA 1
ATOM 917 C C . ILE A 1 112 ? -12.023 -12.666 4.928 1.00 80.75 112 ILE A C 1
ATOM 919 O O . ILE A 1 112 ? -11.563 -13.270 5.895 1.00 80.75 112 ILE A O 1
ATOM 923 N N . ASP A 1 113 ? -13.336 -12.584 4.685 1.00 68.75 113 ASP A N 1
ATOM 924 C CA . ASP A 1 113 ? -14.357 -13.239 5.512 1.00 68.75 113 ASP A CA 1
ATOM 925 C C . ASP A 1 113 ? -14.160 -14.764 5.548 1.00 68.75 113 ASP A C 1
ATOM 927 O O . ASP A 1 113 ? -14.041 -15.369 6.614 1.00 68.75 113 ASP A O 1
ATOM 931 N N . ILE A 1 114 ? -13.984 -15.372 4.372 1.00 60.72 114 ILE A N 1
ATOM 932 C CA . ILE A 1 114 ? -13.781 -16.818 4.221 1.00 60.72 114 ILE A CA 1
ATOM 933 C C . ILE A 1 114 ? -12.512 -17.275 4.953 1.00 60.72 114 ILE A C 1
ATOM 935 O O . ILE A 1 114 ? -12.529 -18.273 5.670 1.00 60.72 114 ILE A O 1
ATOM 939 N N . VAL A 1 115 ? -11.405 -16.541 4.809 1.00 61.03 115 VAL A N 1
ATOM 940 C CA . VAL A 1 115 ? -10.114 -16.917 5.407 1.00 61.03 115 VAL A CA 1
ATOM 941 C C . VAL A 1 115 ? -10.148 -16.817 6.932 1.00 61.03 115 VAL A C 1
ATOM 943 O O . VAL A 1 115 ? -9.555 -17.648 7.621 1.00 61.03 115 VAL A O 1
ATOM 946 N N . MET A 1 116 ? -10.859 -15.826 7.468 1.00 65.38 116 MET A N 1
ATOM 947 C CA . MET A 1 116 ? -10.980 -15.639 8.910 1.00 65.38 116 MET A CA 1
ATOM 948 C C . MET A 1 116 ? -11.989 -16.612 9.525 1.00 65.38 116 MET A C 1
ATOM 950 O O . MET A 1 116 ? -11.744 -17.081 10.630 1.00 65.38 116 MET A O 1
ATOM 954 N N . TRP A 1 117 ? -13.048 -17.017 8.819 1.00 57.62 117 TRP A N 1
ATOM 955 C CA . TRP A 1 117 ? -13.949 -18.075 9.295 1.00 57.62 117 TRP A CA 1
ATOM 956 C C . TRP A 1 117 ? -13.197 -19.386 9.581 1.00 57.62 117 TRP A C 1
ATOM 958 O O . TRP A 1 117 ? -13.304 -19.933 10.675 1.00 57.62 117 TRP A O 1
ATOM 968 N N . TYR A 1 118 ? -12.361 -19.849 8.644 1.00 54.94 118 TYR A N 1
ATOM 969 C CA . TYR A 1 118 ? -11.583 -21.087 8.809 1.00 54.94 118 TYR A CA 1
ATOM 970 C C . TYR A 1 118 ? -10.435 -20.988 9.827 1.00 54.94 118 TYR A C 1
ATOM 972 O O . TYR A 1 118 ? -9.921 -22.014 10.260 1.00 54.94 118 TYR A O 1
ATOM 980 N N . ALA A 1 119 ? -9.997 -19.782 10.201 1.00 57.66 119 ALA A N 1
ATOM 981 C CA . ALA A 1 119 ? -8.913 -19.588 11.167 1.00 57.66 119 ALA A CA 1
ATOM 982 C C . ALA A 1 119 ? -9.375 -19.648 12.637 1.00 57.66 119 ALA A C 1
ATOM 984 O O . ALA A 1 119 ? -8.530 -19.721 13.532 1.00 57.66 119 ALA A O 1
ATOM 985 N N . TYR A 1 120 ? -10.688 -19.577 12.888 1.00 52.41 120 TYR A N 1
ATOM 986 C CA . TYR A 1 120 ? -11.279 -19.537 14.231 1.00 52.41 120 TYR A CA 1
ATOM 987 C C . TYR A 1 120 ? -12.257 -20.698 14.529 1.00 52.41 120 TYR A C 1
ATOM 989 O O . TYR A 1 120 ? -12.874 -20.683 15.598 1.00 52.41 120 TYR A O 1
ATOM 997 N N . GLU A 1 121 ? -12.374 -21.691 13.638 1.00 45.81 121 GLU A N 1
ATOM 998 C CA . GLU A 1 121 ? -12.890 -23.049 13.933 1.00 45.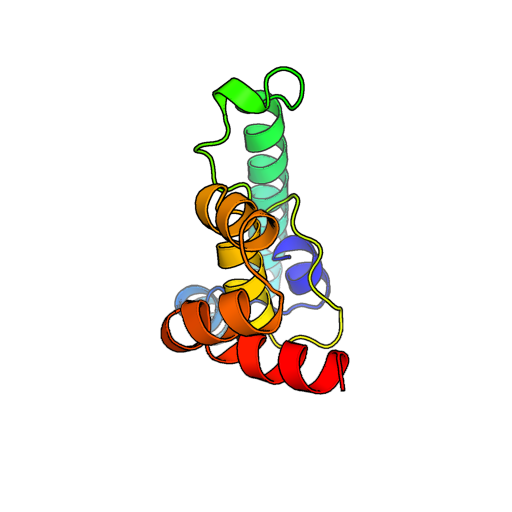81 121 GLU A CA 1
ATOM 999 C C . GLU A 1 121 ? -11.750 -23.994 14.343 1.00 45.81 121 GLU A C 1
ATOM 1001 O O . GLU A 1 121 ? -11.965 -24.788 15.290 1.00 45.81 121 GLU A O 1
#

Organism: NCBI:txid1090488

Sequence (121 aa):
MWGRRLERGDIDSFENLKAFIEINELQNTAFPCMRDHISALKVSFQKYFSVDDSAKYDWIRDPFVATPPTTFSTAEEEQYIEMTSDSTMRLLFKSKTMAGFWVGVEKEYPLIDIVMWYAYE

Secondary structure (DSSP, 8-state):
-HHHHHHTT--GGGHHHHHHHHHTT-HHHHHHHHHHHHHHHHHHHHHHS-GGGGGGGTT---TTS----TT--HHHHHHHHHHHH-HHHHHHHHHS-HHHHHHHHTTT-HHHHHHHHHH--

Foldseek 3Di:
DCLVCLVVVHPVVCVVVVVVCVVVVPNVPVSVVVNVVVVVVVVVCCVPPPPVPCVVCLQFQDLVPDDDDPPDDPLLSVLRSRQVSHSVSVVLCVVDDPVVSLVVCCVVRVRNSVVVVVVPD

pLDDT: mean 85.21, std 9.67, range [45.81, 97.06]